Protein AF-A0A7Y8JTH0-F1 (afdb_monomer)

pLDDT: mean 91.8, std 12.0, range [49.12, 98.62]

InterPro domains:
  IPR008146 Glutamine synthetase, catalytic domain [PF00120] (5-56)
  IPR014746 Glutamine synthetase/guanido kinase, catalytic domain [SSF55931] (4-59)

Mean predicted aligned error: 5.15 Å

Secondary structure (DSSP, 8-state):
----PPPSSHHHHHHHHHT-HHHHHHH-HHHHHHHHHHHHHHHHHHTTS--HHHHHHT----

Solvent-accessible surface area 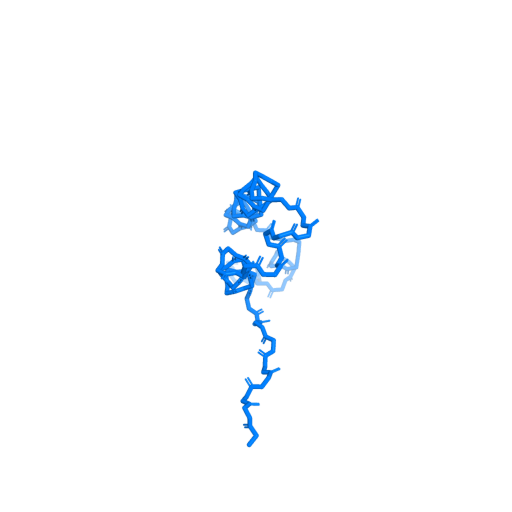(backbone atoms only — not comparable to full-atom values): 3891 Å² total; per-residue (Å²): 129,83,84,82,73,73,64,90,48,69,67,56,40,45,52,53,54,77,69,31,63,71,55,30,68,76,66,31,58,71,49,52,54,51,52,45,52,50,53,51,52,52,49,57,54,54,76,75,52,85,48,73,63,48,53,71,74,65,59,87,78,125

Foldseek 3Di:
DPPPDDDPDVVVVLVVLLVDPVNCVVVNNVRSVVVSVVVVVVVVVVVVDQDPCCCVPVVPPD

Sequence (62 aa):
RRNLRLPITIEDALARMEECDTVKQYLGDKFVRGYVAVKRAEHENFKRVISSWEREFLLLSV

Structure (mmCIF, N/CA/C/O backbone):
data_AF-A0A7Y8JTH0-F1
#
_entry.id   AF-A0A7Y8JTH0-F1
#
loop_
_atom_site.group_PDB
_atom_site.id
_atom_site.type_symbol
_atom_site.label_atom_id
_atom_site.label_alt_id
_atom_site.label_comp_id
_atom_site.label_asym_id
_atom_site.label_entity_id
_atom_site.label_seq_id
_atom_site.pdbx_PDB_ins_code
_atom_site.Cartn_x
_atom_site.Cartn_y
_atom_site.Cartn_z
_atom_site.occupancy
_atom_site.B_iso_or_equiv
_atom_site.auth_seq_id
_atom_site.auth_comp_id
_atom_site.auth_asym_id
_atom_site.auth_atom_id
_atom_site.pdbx_PDB_model_num
ATOM 1 N N . ARG A 1 1 ? -1.651 -23.167 16.716 1.00 49.12 1 ARG A N 1
ATOM 2 C CA . ARG A 1 1 ? -1.035 -21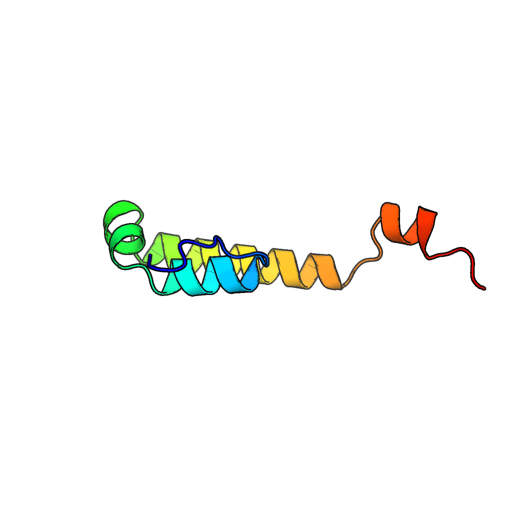.815 16.748 1.00 49.12 1 ARG A CA 1
ATOM 3 C C . ARG A 1 1 ? -1.720 -20.991 15.667 1.00 49.12 1 ARG A C 1
ATOM 5 O O . ARG A 1 1 ? -1.742 -21.463 14.539 1.00 49.12 1 ARG A O 1
ATOM 12 N N . ARG A 1 2 ? -2.341 -19.843 15.984 1.00 58.12 2 ARG A N 1
ATOM 13 C CA . ARG A 1 2 ? -2.869 -18.939 14.941 1.00 58.12 2 ARG A CA 1
ATOM 14 C C . ARG A 1 2 ? -1.712 -18.609 13.992 1.00 58.12 2 ARG A C 1
ATOM 16 O O . ARG A 1 2 ? -0.621 -18.312 14.474 1.00 58.12 2 ARG A O 1
ATOM 23 N N . ASN A 1 3 ? -1.912 -18.741 12.683 1.00 62.66 3 ASN A N 1
ATOM 24 C CA . ASN A 1 3 ? -0.900 -18.392 11.688 1.00 62.66 3 ASN A CA 1
ATOM 25 C C . ASN A 1 3 ? -0.642 -16.877 11.754 1.00 62.66 3 ASN A C 1
ATOM 27 O O . ASN A 1 3 ? -1.321 -16.099 11.097 1.00 62.66 3 ASN A O 1
ATOM 31 N N . LEU A 1 4 ? 0.334 -16.460 12.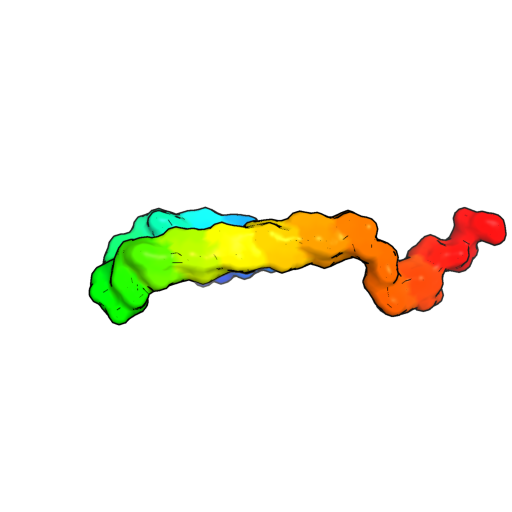567 1.00 78.06 4 LEU A N 1
ATOM 32 C CA . LEU A 1 4 ? 0.796 -15.074 12.731 1.00 78.06 4 LEU A CA 1
ATOM 33 C C . LEU A 1 4 ? 1.669 -14.613 11.550 1.00 78.06 4 LEU A C 1
ATOM 35 O O . LEU A 1 4 ? 2.638 -13.882 11.737 1.00 78.06 4 LEU A O 1
ATOM 39 N N . ARG A 1 5 ? 1.383 -15.073 10.328 1.00 87.75 5 ARG A N 1
ATOM 40 C CA . ARG A 1 5 ? 2.178 -14.656 9.173 1.00 87.75 5 ARG A CA 1
ATOM 41 C C . ARG A 1 5 ? 1.892 -13.189 8.866 1.00 87.75 5 ARG A C 1
ATOM 43 O O . ARG A 1 5 ? 0.738 -12.745 8.838 1.00 87.75 5 ARG A O 1
ATOM 50 N N . LEU A 1 6 ? 2.970 -12.434 8.687 1.00 92.25 6 LEU A N 1
ATOM 51 C CA . LEU A 1 6 ? 2.881 -11.078 8.177 1.00 92.25 6 LEU A CA 1
ATOM 52 C C . LEU A 1 6 ? 2.476 -11.117 6.697 1.00 92.25 6 LEU A C 1
ATOM 54 O O . LEU A 1 6 ? 2.746 -12.113 6.019 1.00 92.25 6 LEU A O 1
ATOM 58 N N . PRO A 1 7 ? 1.807 -10.063 6.211 1.00 94.75 7 PRO A N 1
ATOM 59 C CA . PRO A 1 7 ? 1.507 -9.905 4.794 1.00 94.75 7 PRO A CA 1
ATOM 60 C C . PRO A 1 7 ? 2.790 -9.915 3.972 1.00 94.75 7 PRO A C 1
ATOM 62 O O . PRO A 1 7 ? 3.805 -9.369 4.403 1.00 94.75 7 PRO A O 1
ATOM 65 N N . ILE A 1 8 ? 2.734 -10.552 2.807 1.00 95.69 8 ILE A N 1
ATOM 66 C CA . ILE A 1 8 ? 3.874 -10.632 1.887 1.00 95.69 8 ILE A CA 1
ATOM 67 C C . ILE A 1 8 ? 3.805 -9.494 0.864 1.00 95.69 8 ILE A C 1
ATOM 69 O O . ILE A 1 8 ? 4.837 -8.992 0.429 1.00 95.69 8 ILE A O 1
ATOM 73 N N . THR A 1 9 ? 2.593 -9.067 0.510 1.00 96.31 9 THR A N 1
ATOM 74 C CA . THR A 1 9 ? 2.341 -7.947 -0.396 1.00 96.31 9 THR A CA 1
ATOM 75 C C . THR A 1 9 ? 1.970 -6.700 0.399 1.00 96.31 9 THR A C 1
ATOM 77 O O . THR A 1 9 ? 1.450 -6.771 1.521 1.00 96.31 9 THR A O 1
ATOM 80 N N . ILE A 1 10 ? 2.244 -5.533 -0.181 1.00 96.94 10 ILE A N 1
ATOM 81 C CA . ILE A 1 10 ? 1.853 -4.266 0.434 1.00 96.94 10 ILE A CA 1
ATOM 82 C C . ILE A 1 10 ? 0.329 -4.092 0.374 1.00 96.94 10 ILE A C 1
ATOM 84 O O . ILE A 1 10 ? -0.244 -3.537 1.301 1.00 96.94 10 ILE A O 1
ATOM 88 N N . GLU A 1 11 ? -0.355 -4.629 -0.637 1.00 97.12 11 GLU A N 1
ATOM 89 C CA . GLU A 1 11 ? -1.817 -4.61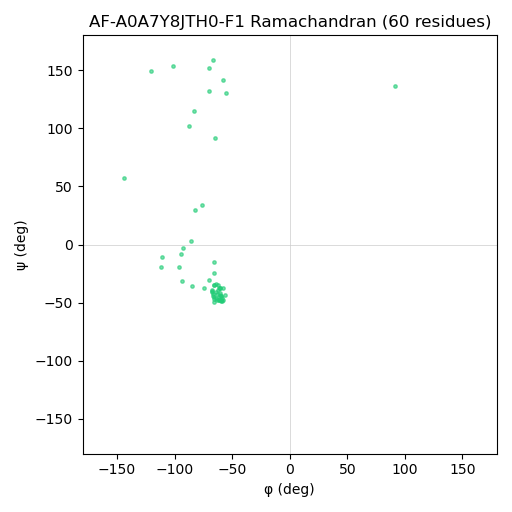6 -0.728 1.00 97.12 11 GLU A CA 1
ATOM 90 C C . GLU A 1 11 ? -2.468 -5.333 0.456 1.00 97.12 11 GLU A C 1
ATOM 92 O O . GLU A 1 11 ? -3.340 -4.756 1.110 1.00 97.12 11 GLU A O 1
ATOM 97 N N . ASP A 1 12 ? -1.994 -6.537 0.791 1.00 96.88 12 ASP A N 1
ATOM 98 C CA . ASP A 1 12 ? -2.497 -7.303 1.936 1.00 96.88 12 ASP A CA 1
ATOM 99 C C . ASP A 1 12 ? -2.181 -6.593 3.262 1.00 96.88 12 ASP A C 1
ATOM 101 O O . ASP A 1 12 ? -2.970 -6.626 4.212 1.00 96.88 12 ASP A O 1
ATOM 105 N N . ALA A 1 13 ? -1.024 -5.924 3.344 1.00 97.50 13 ALA A N 1
ATOM 106 C CA . ALA A 1 13 ? -0.654 -5.124 4.508 1.00 97.50 13 ALA A CA 1
ATOM 107 C C . ALA A 1 13 ? -1.575 -3.917 4.695 1.00 97.50 13 ALA A C 1
ATOM 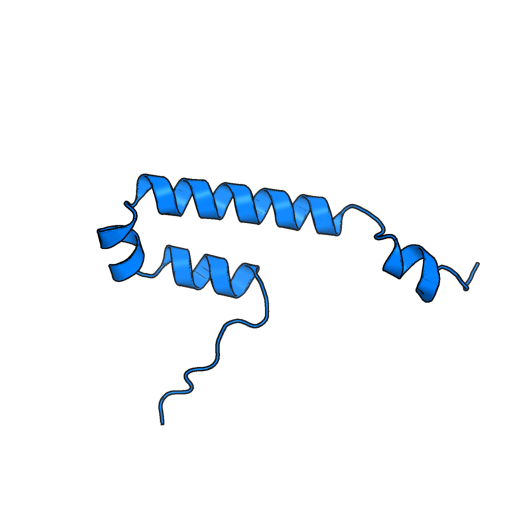109 O O . ALA A 1 13 ? -2.039 -3.665 5.809 1.00 97.50 13 ALA A O 1
ATOM 110 N N . LEU A 1 14 ? -1.870 -3.197 3.612 1.00 97.94 14 LEU A N 1
ATOM 111 C CA . LEU A 1 14 ? -2.752 -2.037 3.633 1.00 97.94 14 LEU A CA 1
ATOM 112 C C . LEU A 1 14 ? -4.200 -2.434 3.934 1.00 97.94 14 LEU A C 1
ATOM 114 O O . LEU A 1 14 ? -4.843 -1.748 4.724 1.00 97.94 14 LEU A O 1
ATOM 118 N N . ALA A 1 15 ? -4.687 -3.555 3.391 1.00 97.19 15 ALA A N 1
ATOM 119 C CA . ALA A 1 15 ? -6.009 -4.092 3.721 1.00 97.19 15 ALA A CA 1
ATOM 120 C C . ALA A 1 15 ? -6.130 -4.397 5.224 1.00 97.19 15 ALA A C 1
ATOM 122 O O . ALA A 1 15 ? -7.037 -3.911 5.896 1.00 97.19 15 ALA A O 1
ATOM 123 N N . ARG A 1 16 ? -5.145 -5.099 5.799 1.00 96.38 16 ARG A N 1
ATOM 124 C CA . ARG A 1 16 ? -5.128 -5.382 7.245 1.00 96.38 16 ARG A CA 1
ATOM 125 C C . ARG A 1 16 ? -5.002 -4.130 8.108 1.00 96.38 16 ARG A C 1
ATOM 127 O O . ARG A 1 16 ? -5.540 -4.106 9.212 1.00 96.38 16 ARG A O 1
ATOM 134 N N . MET A 1 17 ? -4.275 -3.112 7.650 1.00 97.19 17 MET A N 1
ATOM 135 C CA . MET A 1 17 ? -4.173 -1.833 8.357 1.00 97.19 17 MET A CA 1
ATOM 136 C C . MET A 1 17 ? -5.515 -1.089 8.356 1.00 97.19 17 MET A C 1
ATOM 138 O O . MET A 1 17 ? -5.912 -0.546 9.386 1.00 97.19 17 MET A O 1
ATOM 142 N N . GLU A 1 18 ? -6.227 -1.105 7.228 1.00 97.06 18 GLU A N 1
ATOM 143 C CA . GLU A 1 18 ? -7.550 -0.492 7.059 1.00 97.06 18 GLU A CA 1
ATOM 144 C C . GLU A 1 18 ? -8.628 -1.177 7.917 1.00 97.06 18 GLU A C 1
ATOM 146 O O . GLU A 1 18 ? -9.594 -0.534 8.320 1.00 97.06 18 GLU A O 1
ATOM 151 N N . GLU A 1 19 ? -8.442 -2.447 8.279 1.00 96.75 19 GLU A N 1
ATOM 152 C CA . GLU A 1 19 ? -9.341 -3.212 9.157 1.00 96.75 19 GLU A CA 1
ATOM 153 C C . GLU A 1 19 ? -8.933 -3.192 10.642 1.00 96.75 19 GLU A C 1
ATOM 155 O O . GLU A 1 19 ? -9.680 -3.659 11.499 1.00 96.75 19 GLU A O 1
ATOM 160 N N . CYS A 1 20 ? -7.762 -2.650 10.991 1.00 97.38 20 CYS A N 1
ATOM 161 C CA . CYS A 1 20 ? -7.252 -2.729 12.358 1.00 97.38 20 CYS A CA 1
ATOM 162 C C . CYS A 1 20 ? -7.747 -1.574 13.243 1.00 97.38 20 CYS A C 1
ATOM 164 O O . CYS A 1 20 ? -7.189 -0.473 13.234 1.00 97.38 20 CYS A O 1
ATOM 166 N N . ASP A 1 21 ? -8.742 -1.854 14.087 1.00 97.75 21 ASP A N 1
ATOM 167 C CA . ASP A 1 21 ? -9.308 -0.872 15.024 1.00 97.75 21 ASP A CA 1
ATOM 168 C C . ASP A 1 21 ? -8.280 -0.328 16.018 1.00 97.75 21 ASP A C 1
ATOM 170 O O . ASP A 1 21 ? -8.269 0.866 16.306 1.00 97.75 21 ASP A O 1
ATOM 174 N N . THR A 1 22 ? -7.354 -1.168 16.488 1.00 97.94 22 THR A N 1
ATOM 175 C CA . THR A 1 22 ? -6.258 -0.729 17.363 1.00 97.94 22 THR A CA 1
ATOM 176 C C . THR A 1 22 ? -5.396 0.328 16.675 1.00 97.94 22 THR A C 1
ATOM 178 O O . THR A 1 22 ? -5.085 1.360 17.263 1.00 97.94 22 THR A O 1
ATOM 181 N N . VAL A 1 23 ? -5.046 0.126 15.403 1.00 97.62 23 VAL A N 1
ATOM 182 C CA . VAL A 1 23 ? -4.251 1.102 14.645 1.00 97.62 23 VAL A CA 1
ATOM 183 C C . VAL A 1 23 ? -5.044 2.388 14.417 1.00 97.62 23 VAL A C 1
ATOM 185 O O . VAL A 1 23 ? -4.500 3.473 14.619 1.00 97.62 23 VAL A O 1
ATOM 188 N N . LYS A 1 24 ? -6.334 2.295 14.071 1.00 98.38 24 LYS A N 1
ATOM 189 C CA . LYS A 1 24 ? -7.210 3.473 13.938 1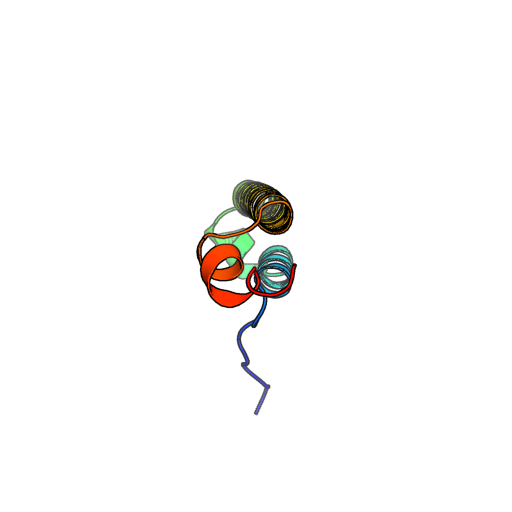.00 98.38 24 LYS A CA 1
ATOM 190 C C . LYS A 1 24 ? -7.346 4.249 15.246 1.00 98.38 24 LYS A C 1
ATOM 192 O O . LYS A 1 24 ? -7.369 5.475 15.207 1.00 98.38 24 LYS A O 1
ATOM 197 N N . GLN A 1 25 ? -7.408 3.561 16.385 1.00 98.25 25 GLN A N 1
ATOM 198 C CA . GLN A 1 25 ? -7.493 4.182 17.705 1.00 98.25 25 GLN A CA 1
ATOM 199 C C . GLN A 1 25 ? -6.238 5.000 18.025 1.00 98.25 25 GLN A C 1
ATOM 201 O O . GLN A 1 25 ? -6.353 6.126 18.500 1.00 98.25 25 GLN A O 1
ATOM 206 N N . TYR A 1 26 ? -5.048 4.450 17.772 1.00 98.25 26 TYR A N 1
ATOM 207 C CA . TYR A 1 26 ? -3.795 5.110 18.149 1.00 98.25 26 TYR A CA 1
ATOM 208 C C . TYR A 1 26 ? -3.296 6.126 17.118 1.00 98.25 26 TYR A C 1
ATOM 210 O O . TYR A 1 26 ? -2.735 7.148 17.504 1.00 98.25 26 TYR A O 1
ATOM 218 N N . LEU A 1 27 ? -3.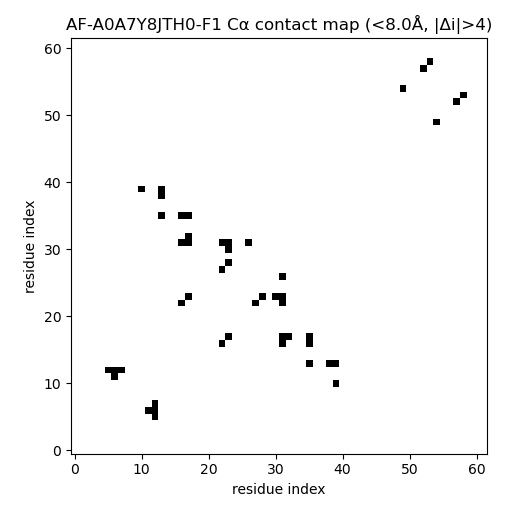483 5.868 15.822 1.00 97.75 27 LEU A N 1
ATOM 219 C CA . LEU A 1 27 ? -3.006 6.754 14.752 1.00 97.75 27 LEU A CA 1
ATOM 220 C C . LEU A 1 27 ? -4.084 7.718 14.243 1.00 97.75 27 LEU A C 1
ATOM 222 O O . LEU A 1 27 ? -3.767 8.735 13.632 1.00 97.75 27 LEU A O 1
ATOM 226 N N . GLY A 1 28 ? -5.356 7.417 14.500 1.00 98.12 28 GLY A N 1
ATOM 227 C CA . GLY A 1 28 ? -6.503 8.180 14.024 1.00 98.12 28 GLY A CA 1
ATOM 228 C C . GLY A 1 28 ? -7.036 7.678 12.680 1.00 98.12 28 GLY A C 1
ATOM 229 O O . GLY A 1 28 ? -6.295 7.454 11.724 1.00 98.12 28 GLY A O 1
ATOM 230 N N . ASP A 1 29 ? -8.360 7.573 12.575 1.00 97.69 29 ASP A N 1
ATOM 231 C CA . ASP A 1 29 ? -9.052 7.088 11.372 1.00 97.69 29 ASP A CA 1
ATOM 232 C C . ASP A 1 29 ? -8.703 7.893 10.103 1.00 97.69 29 ASP A C 1
ATOM 234 O O . ASP A 1 29 ? -8.415 7.324 9.049 1.00 97.69 29 ASP A O 1
ATOM 238 N N . LYS A 1 30 ? -8.661 9.229 10.206 1.00 98.12 30 LYS A N 1
ATOM 239 C CA . LYS A 1 30 ? -8.297 10.103 9.077 1.00 98.12 30 LYS A CA 1
ATOM 240 C C . LYS A 1 30 ? -6.869 9.850 8.596 1.00 98.12 30 LYS A C 1
ATOM 242 O O . LYS A 1 30 ? -6.626 9.862 7.391 1.00 98.12 30 LYS A O 1
ATOM 247 N N . PHE A 1 31 ? -5.944 9.617 9.527 1.00 98.44 31 PHE A N 1
ATOM 248 C CA 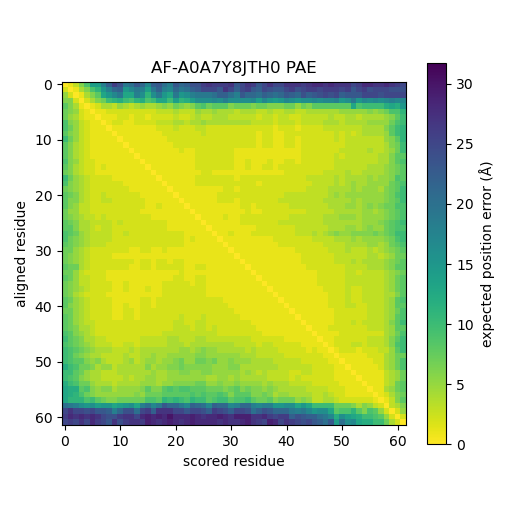. PHE A 1 31 ? -4.558 9.314 9.194 1.00 98.44 31 PHE A CA 1
ATOM 249 C C . PHE A 1 31 ? -4.459 7.971 8.476 1.00 98.44 31 PHE A C 1
ATOM 251 O O . PHE A 1 31 ? -3.862 7.909 7.407 1.00 98.44 31 PHE A O 1
ATOM 258 N N . VAL A 1 32 ? -5.087 6.919 9.016 1.00 98.50 32 VAL A N 1
ATOM 259 C CA . VAL A 1 32 ? -5.060 5.578 8.411 1.00 98.50 32 VAL A CA 1
ATOM 260 C C . VAL A 1 32 ? -5.609 5.616 6.986 1.00 98.50 32 VAL A C 1
ATOM 262 O O . VAL A 1 32 ? -4.942 5.140 6.070 1.00 98.50 32 VAL A O 1
ATOM 265 N N . ARG A 1 33 ? -6.763 6.261 6.767 1.00 98.25 33 ARG A N 1
ATOM 266 C CA . ARG A 1 33 ? -7.342 6.423 5.423 1.00 98.25 33 ARG A CA 1
ATOM 267 C C . ARG A 1 33 ? -6.409 7.166 4.467 1.00 98.25 33 ARG A C 1
ATOM 269 O O . ARG A 1 33 ? -6.210 6.718 3.341 1.00 98.25 33 ARG A O 1
ATOM 276 N N . GLY A 1 34 ? -5.823 8.279 4.912 1.00 98.56 34 GLY A N 1
ATOM 277 C CA . GLY A 1 34 ? -4.884 9.057 4.102 1.00 98.56 34 GLY A CA 1
ATOM 278 C C . GLY A 1 34 ? -3.626 8.263 3.748 1.00 98.56 34 GLY A C 1
ATOM 279 O O . GLY A 1 34 ? -3.244 8.193 2.583 1.00 98.56 34 GLY A O 1
ATOM 280 N N . TYR A 1 35 ? -3.021 7.607 4.737 1.00 98.56 35 TYR A N 1
ATOM 281 C CA . TYR A 1 35 ? -1.828 6.785 4.556 1.00 98.56 35 TYR A CA 1
ATOM 282 C C . TYR A 1 35 ? -2.075 5.638 3.572 1.00 98.56 35 TYR A C 1
ATOM 284 O O . TYR A 1 35 ? -1.312 5.463 2.623 1.00 98.56 35 TYR A O 1
ATOM 292 N N . VAL A 1 36 ? -3.170 4.892 3.753 1.00 98.50 36 VAL A N 1
ATOM 293 C CA . VAL A 1 36 ? -3.538 3.782 2.867 1.00 98.50 36 VAL A CA 1
ATOM 294 C C . VAL A 1 36 ? -3.767 4.270 1.435 1.00 98.50 36 VAL A C 1
ATOM 296 O O . VAL A 1 36 ? -3.269 3.648 0.497 1.00 98.50 36 VAL A O 1
ATOM 299 N N . ALA A 1 37 ? -4.461 5.396 1.249 1.00 98.44 37 ALA A N 1
ATOM 300 C CA . ALA A 1 37 ? -4.688 5.970 -0.075 1.00 98.44 37 ALA A CA 1
ATOM 301 C C . ALA A 1 37 ? -3.375 6.359 -0.775 1.00 98.44 37 ALA A C 1
ATOM 303 O O . ALA A 1 37 ? -3.181 6.013 -1.941 1.00 98.44 37 ALA A O 1
ATOM 304 N N . VAL A 1 38 ? -2.452 7.014 -0.059 1.00 98.62 38 VAL A N 1
ATOM 305 C CA . VAL A 1 38 ? -1.131 7.371 -0.602 1.00 98.62 38 VAL A CA 1
ATOM 306 C C . VAL A 1 38 ? -0.351 6.116 -0.986 1.00 98.62 38 VAL A C 1
ATOM 308 O O . VAL A 1 38 ? 0.146 6.036 -2.105 1.00 98.62 38 VAL A O 1
ATOM 311 N N . LYS A 1 39 ? -0.290 5.102 -0.115 1.00 98.56 39 LYS A N 1
ATOM 312 C CA . LYS A 1 39 ? 0.461 3.870 -0.400 1.00 98.56 39 LYS A CA 1
ATOM 313 C C . LYS A 1 39 ? -0.120 3.053 -1.550 1.00 98.56 39 LYS A C 1
ATOM 315 O O . LYS A 1 39 ? 0.647 2.501 -2.335 1.00 98.56 39 LYS A O 1
ATOM 320 N N . ARG A 1 40 ? -1.447 3.027 -1.713 1.00 98.12 40 ARG A N 1
ATOM 321 C CA . ARG A 1 40 ? -2.086 2.442 -2.904 1.00 98.12 40 ARG A CA 1
ATOM 322 C C . ARG A 1 40 ? -1.660 3.187 -4.174 1.00 98.12 40 ARG A C 1
ATOM 324 O O . ARG A 1 40 ? -1.235 2.551 -5.131 1.00 98.12 40 ARG A O 1
ATOM 331 N N . ALA A 1 41 ? -1.713 4.520 -4.169 1.00 98.25 41 ALA A N 1
ATOM 332 C CA . ALA A 1 41 ? -1.316 5.327 -5.324 1.00 98.25 41 ALA A CA 1
ATOM 333 C C . ALA A 1 41 ? 0.175 5.169 -5.676 1.00 98.25 41 ALA A C 1
ATOM 335 O O . ALA A 1 41 ? 0.518 5.010 -6.847 1.00 98.25 41 ALA A O 1
ATOM 336 N N . GLU A 1 42 ? 1.055 5.162 -4.672 1.00 98.31 42 GLU A N 1
ATOM 337 C CA . GLU A 1 42 ? 2.488 4.905 -4.850 1.00 98.31 42 GLU A CA 1
ATOM 338 C C . GLU A 1 42 ? 2.738 3.526 -5.468 1.00 98.31 42 GLU A C 1
ATOM 340 O O . GLU A 1 42 ? 3.531 3.408 -6.404 1.00 98.31 42 GLU A O 1
ATOM 345 N N . HIS A 1 43 ? 2.043 2.489 -4.985 1.00 97.50 43 HIS A N 1
ATOM 346 C CA . HIS A 1 43 ? 2.231 1.144 -5.512 1.00 97.50 43 HIS A CA 1
ATOM 347 C C . HIS A 1 43 ? 1.759 1.019 -6.963 1.00 97.50 43 HIS A C 1
ATOM 349 O O . HIS A 1 43 ? 2.475 0.461 -7.797 1.00 97.50 43 HIS A O 1
ATOM 355 N N . GLU A 1 44 ? 0.590 1.567 -7.285 1.00 97.00 44 GLU A N 1
ATOM 356 C CA . GLU A 1 44 ? 0.081 1.562 -8.655 1.00 97.00 44 GLU A CA 1
ATOM 357 C C . GLU A 1 44 ? 0.996 2.342 -9.603 1.00 97.00 44 GLU A C 1
ATOM 359 O O . GLU A 1 44 ? 1.188 1.935 -10.748 1.00 97.00 44 GLU A O 1
ATOM 364 N N . ASN A 1 45 ? 1.624 3.421 -9.131 1.00 96.88 45 ASN A N 1
ATOM 365 C CA . ASN A 1 45 ? 2.630 4.131 -9.911 1.00 96.88 45 ASN A CA 1
ATOM 366 C C . ASN A 1 45 ? 3.898 3.286 -10.127 1.00 96.88 45 ASN A C 1
ATOM 368 O O . ASN A 1 45 ? 4.434 3.266 -11.232 1.00 96.88 45 ASN A O 1
ATOM 372 N N . PHE A 1 46 ? 4.351 2.549 -9.108 1.00 95.44 46 PHE A N 1
ATOM 373 C CA . PHE A 1 46 ? 5.502 1.649 -9.225 1.00 95.44 46 PHE A CA 1
ATOM 374 C C . PHE A 1 46 ? 5.281 0.554 -10.280 1.00 95.44 46 PHE A C 1
ATOM 376 O O . PHE A 1 46 ? 6.163 0.306 -11.092 1.00 95.44 46 PHE A O 1
ATOM 383 N N . LYS A 1 47 ? 4.083 -0.042 -10.342 1.00 94.00 47 LYS A N 1
ATOM 384 C CA . LYS A 1 47 ? 3.747 -1.079 -11.341 1.00 94.00 47 LYS A CA 1
ATOM 385 C C . LYS A 1 47 ? 3.725 -0.570 -12.790 1.00 94.00 47 LYS A C 1
ATOM 387 O O . LYS A 1 47 ? 3.687 -1.374 -13.715 1.00 94.00 47 LYS A O 1
ATOM 392 N N . ARG A 1 48 ? 3.688 0.749 -13.005 1.00 95.88 48 ARG A N 1
ATOM 393 C CA . ARG A 1 48 ? 3.599 1.369 -14.340 1.00 95.88 48 ARG A CA 1
ATOM 394 C C . ARG A 1 48 ? 4.956 1.711 -14.947 1.00 95.88 48 ARG A C 1
ATOM 396 O O . ARG A 1 48 ? 4.996 2.206 -16.071 1.00 95.88 48 ARG A O 1
ATOM 403 N N . VAL A 1 49 ? 6.050 1.489 -14.222 1.00 95.88 49 VAL A N 1
ATOM 404 C CA . VAL A 1 49 ? 7.404 1.821 -14.676 1.00 95.88 49 VAL A CA 1
ATOM 405 C C . VAL A 1 49 ? 8.280 0.574 -14.718 1.00 95.88 49 VAL A C 1
ATOM 407 O O . VAL A 1 49 ? 8.108 -0.331 -13.913 1.00 95.88 49 VAL A O 1
ATOM 410 N N . ILE A 1 50 ? 9.241 0.548 -15.644 1.00 92.38 50 ILE A N 1
ATOM 411 C CA . ILE A 1 50 ? 10.287 -0.483 -15.679 1.00 92.38 50 ILE A CA 1
ATOM 412 C C . ILE A 1 50 ? 11.384 -0.057 -14.706 1.00 92.38 50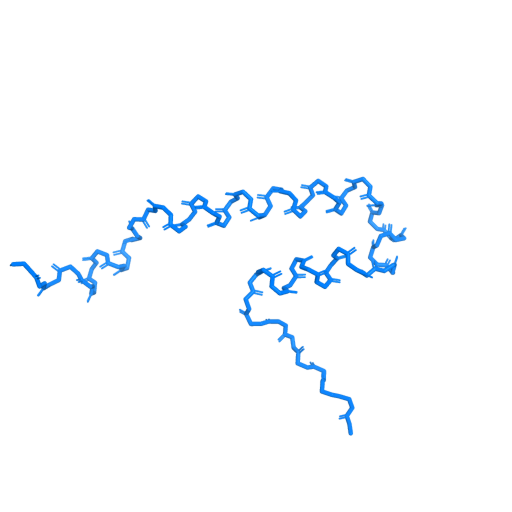 ILE A C 1
ATOM 414 O O . ILE A 1 50 ? 12.045 0.967 -14.916 1.00 92.38 50 ILE A O 1
ATOM 418 N N . SER A 1 51 ? 11.579 -0.832 -13.647 1.00 93.12 51 SER A N 1
ATOM 419 C CA . SER A 1 51 ? 12.634 -0.602 -12.665 1.00 93.12 51 SER A CA 1
ATOM 420 C C . SER A 1 51 ? 14.027 -0.808 -13.268 1.00 93.12 51 SER A C 1
ATOM 422 O O . SER A 1 51 ? 14.208 -1.501 -14.271 1.00 93.12 51 SER A O 1
ATOM 424 N N . SER A 1 52 ? 15.051 -0.220 -12.641 1.00 92.12 52 SER A N 1
ATOM 425 C CA . SER A 1 52 ? 16.444 -0.415 -13.070 1.00 92.12 52 SER A CA 1
ATOM 426 C C . SER A 1 52 ? 16.845 -1.892 -13.062 1.00 92.12 52 SER A C 1
ATOM 428 O O . SER A 1 52 ? 17.529 -2.330 -13.979 1.00 92.12 52 SER A O 1
ATOM 430 N N . TRP A 1 53 ? 16.364 -2.660 -12.078 1.00 92.69 53 TRP A N 1
ATOM 431 C CA . TRP A 1 53 ? 16.594 -4.102 -12.005 1.00 92.69 53 TRP A CA 1
ATOM 432 C C . TRP A 1 53 ? 15.907 -4.840 -13.158 1.00 92.69 53 TRP A C 1
ATOM 434 O O . TRP A 1 53 ? 16.543 -5.633 -13.841 1.00 92.69 53 TRP A O 1
ATOM 444 N N . GLU A 1 54 ? 14.635 -4.549 -13.446 1.00 93.56 54 GLU A N 1
ATOM 445 C CA . GLU A 1 54 ? 13.944 -5.178 -14.581 1.00 93.56 54 GLU A CA 1
ATOM 446 C C . GLU A 1 54 ? 14.637 -4.844 -15.904 1.00 93.56 54 GLU A C 1
ATOM 448 O O . GLU A 1 54 ? 14.789 -5.707 -16.763 1.00 93.56 54 GLU A O 1
ATOM 453 N N . ARG A 1 55 ? 15.137 -3.615 -16.056 1.00 91.69 55 ARG A N 1
ATOM 454 C CA . ARG A 1 55 ? 15.943 -3.246 -17.221 1.00 91.69 55 ARG A CA 1
ATOM 455 C C . ARG A 1 55 ? 17.255 -4.030 -17.298 1.00 91.69 55 ARG A C 1
ATOM 457 O O . ARG A 1 55 ? 17.673 -4.402 -18.384 1.00 91.69 55 ARG A O 1
ATOM 464 N N . GLU A 1 56 ? 17.928 -4.246 -16.179 1.00 89.94 56 GLU A N 1
ATOM 465 C CA . GLU A 1 56 ? 19.222 -4.931 -16.151 1.00 89.94 56 GLU A CA 1
ATOM 466 C C . GLU A 1 56 ? 19.084 -6.445 -16.372 1.00 89.94 56 GLU A C 1
ATOM 468 O O . GLU A 1 56 ? 19.895 -7.041 -17.078 1.00 89.94 56 GLU A O 1
ATOM 473 N N . PHE A 1 57 ? 18.036 -7.062 -15.822 1.00 88.81 57 PHE A N 1
ATOM 474 C CA . PHE A 1 57 ? 17.915 -8.521 -15.750 1.00 88.81 57 PHE A CA 1
ATOM 475 C C . PHE A 1 57 ? 16.806 -9.120 -16.620 1.00 88.81 57 PHE A C 1
ATOM 477 O O . PHE A 1 57 ? 16.867 -10.311 -16.919 1.00 88.81 57 PHE A O 1
ATOM 484 N N . LEU A 1 58 ? 15.807 -8.338 -17.045 1.00 89.06 58 LEU A N 1
ATOM 485 C CA . LEU A 1 58 ? 14.699 -8.822 -17.883 1.00 89.06 58 LEU A CA 1
ATOM 486 C C . LEU A 1 58 ? 14.729 -8.271 -19.317 1.00 89.06 58 LEU A C 1
ATOM 488 O O . LEU A 1 58 ? 13.997 -8.768 -20.168 1.00 89.06 58 LEU A O 1
ATOM 492 N N . LEU A 1 59 ? 15.569 -7.273 -19.616 1.00 70.81 59 LEU A N 1
ATOM 493 C CA . LEU A 1 59 ? 15.605 -6.612 -20.931 1.00 70.81 59 LEU A CA 1
ATOM 494 C C . LEU A 1 59 ? 16.486 -7.326 -21.976 1.00 70.81 59 LEU A C 1
ATOM 496 O O . LEU A 1 59 ? 16.626 -6.839 -23.093 1.00 70.81 59 LEU A O 1
ATOM 500 N N . LEU A 1 60 ? 17.075 -8.479 -21.644 1.00 67.31 60 LEU A N 1
ATOM 501 C CA . LEU A 1 60 ? 17.986 -9.240 -22.515 1.00 67.31 60 LEU A CA 1
ATOM 502 C C . LEU A 1 60 ? 17.262 -10.145 -23.537 1.00 67.31 60 LEU A C 1
ATOM 504 O O . LEU A 1 60 ? 17.766 -11.206 -23.899 1.00 67.31 60 LEU A O 1
ATOM 508 N N . SER A 1 61 ? 16.061 -9.790 -23.995 1.00 57.69 61 SER A N 1
ATOM 509 C CA . SER A 1 61 ? 15.297 -10.617 -24.948 1.00 57.69 61 SER A CA 1
ATOM 510 C C . SER A 1 61 ? 14.501 -9.781 -25.951 1.00 57.69 61 SER A C 1
ATOM 512 O O . SER A 1 61 ? 13.285 -9.927 -26.062 1.00 57.69 61 SER A O 1
ATOM 514 N N . VAL A 1 62 ? 15.201 -8.915 -26.685 1.00 56.00 62 VAL A N 1
ATOM 515 C CA . VAL A 1 62 ? 14.736 -8.348 -27.962 1.00 56.00 62 VAL A CA 1
ATOM 516 C C . VAL A 1 62 ? 15.787 -8.548 -29.037 1.00 56.00 62 VAL A C 1
ATOM 518 O O . VAL A 1 62 ? 16.984 -8.372 -28.720 1.00 56.00 62 VAL A O 1
#

Radius of gyration: 16.41 Å; Cα contacts (8 Å, |Δi|>4): 24; chains: 1; bounding box: 29×32×46 Å

Organism: NCBI:txid515393